Protein AF-A0A1I1QHD5-F1 (afdb_monomer_lite)

pLDDT: mean 70.61, std 13.57, range [40.72, 85.62]

Sequence (86 aa):
MRLVNTSGRGVLCLAGDVDPSVVADFHARYGREPVPVDAVDTGSVTRLSDAALDLVLDHVRAGELRGREVPVLRTPRPVAGSTQEG

Secondary structure (DSSP, 8-state):
---B--TTT--EEEEEEE-HHHHHHHHHHH-SS----S-EEEEEEEEE-HHHHHHHHHHHHHHHTTT----EE-------------

Radius of gyration: 13.46 Å; chains: 1; bounding box: 42×27×31 Å

Organism: NCBI:txid1225127

Foldseek 3Di:
DDFDDPPDQAEREDAEADDVVNVVVCCVVPNPQQDAHQEYECLRYPHADPSNVVNVVNNQVNNVVVVHHYYYHNHNPPPPPPDDDD

Structure (mmCIF, N/CA/C/O backbone):
data_AF-A0A1I1QHD5-F1
#
_entry.id   AF-A0A1I1QHD5-F1
#
loop_
_atom_site.group_PDB
_atom_site.id
_atom_site.type_symbol
_atom_site.label_atom_id
_atom_site.label_alt_id
_atom_site.label_comp_id
_atom_site.label_asym_id
_atom_site.label_entity_id
_atom_site.label_seq_id
_atom_site.pdbx_PDB_ins_code
_atom_site.Cartn_x
_atom_site.Cartn_y
_atom_site.Cartn_z
_atom_site.occupancy
_atom_site.B_iso_or_equiv
_atom_site.auth_seq_id
_atom_site.auth_comp_id
_atom_site.auth_asym_id
_atom_site.auth_atom_id
_atom_site.pdbx_PDB_model_num
ATOM 1 N N . MET A 1 1 ? 0.712 -5.637 -14.236 1.00 48.00 1 MET A N 1
ATOM 2 C CA . MET A 1 1 ? 0.729 -5.353 -12.783 1.00 48.00 1 MET A CA 1
ATOM 3 C C . MET A 1 1 ? -0.150 -4.139 -12.511 1.00 48.00 1 MET A C 1
ATOM 5 O O . MET A 1 1 ? -0.141 -3.228 -13.333 1.00 48.00 1 MET A O 1
ATOM 9 N N . ARG A 1 2 ? -0.964 -4.131 -11.446 1.00 46.44 2 ARG A N 1
ATOM 10 C CA . ARG A 1 2 ? -1.929 -3.046 -11.176 1.00 46.44 2 ARG A CA 1
ATOM 11 C C . ARG A 1 2 ? -1.975 -2.733 -9.679 1.00 46.44 2 ARG A C 1
ATOM 13 O O . ARG A 1 2 ? -2.503 -3.532 -8.917 1.00 46.44 2 ARG A O 1
ATOM 20 N N . LEU A 1 3 ? -1.481 -1.559 -9.285 1.00 50.94 3 LEU A N 1
ATOM 21 C CA . LEU A 1 3 ? -1.791 -0.967 -7.982 1.00 50.94 3 LEU A CA 1
ATOM 22 C C . LEU A 1 3 ? -3.151 -0.269 -8.092 1.00 50.94 3 LEU A C 1
ATOM 24 O O . LEU A 1 3 ? -3.327 0.633 -8.917 1.00 50.94 3 LEU A O 1
ATOM 28 N N . VAL A 1 4 ? -4.131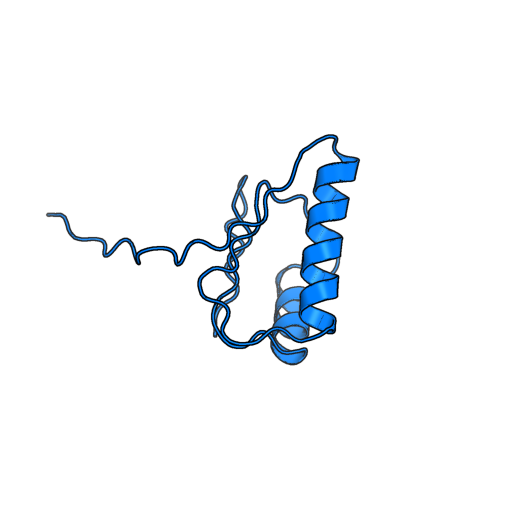 -0.724 -7.311 1.00 54.84 4 VAL A N 1
ATOM 29 C CA . VAL A 1 4 ? -5.481 -0.146 -7.287 1.00 54.84 4 VAL A CA 1
ATOM 30 C C . VAL A 1 4 ? -5.667 0.542 -5.945 1.00 54.84 4 VAL A C 1
ATOM 32 O O . VAL A 1 4 ? -5.892 -0.118 -4.936 1.00 54.84 4 VAL A O 1
ATOM 35 N N . ASN A 1 5 ? -5.568 1.870 -5.933 1.00 49.72 5 ASN A N 1
ATOM 36 C CA . ASN A 1 5 ? -6.043 2.667 -4.811 1.00 49.72 5 ASN A CA 1
ATOM 37 C C . ASN A 1 5 ? -7.544 2.887 -5.033 1.00 49.72 5 ASN A C 1
ATOM 39 O O . ASN A 1 5 ? -7.937 3.645 -5.919 1.00 49.72 5 ASN A O 1
ATOM 43 N N . THR A 1 6 ? -8.401 2.166 -4.311 1.00 52.53 6 THR A N 1
ATOM 44 C CA . THR A 1 6 ? -9.831 2.496 -4.300 1.00 52.53 6 THR A CA 1
ATOM 45 C C . THR A 1 6 ? -10.020 3.672 -3.347 1.00 52.53 6 THR A C 1
ATOM 47 O O . THR A 1 6 ? -10.248 3.492 -2.150 1.00 52.53 6 THR A O 1
ATOM 50 N N . SER A 1 7 ? -9.848 4.882 -3.870 1.00 46.56 7 SER A N 1
ATOM 51 C CA . SER A 1 7 ? -10.021 6.130 -3.139 1.00 46.56 7 SER A CA 1
ATOM 52 C C . SER A 1 7 ? -11.481 6.285 -2.702 1.00 46.56 7 SER A C 1
ATOM 54 O O . SER A 1 7 ? -12.399 6.366 -3.514 1.00 46.56 7 SER A O 1
ATOM 56 N N . GLY A 1 8 ? -11.694 6.285 -1.384 1.00 43.28 8 GLY A N 1
ATOM 57 C CA . GLY A 1 8 ? -13.019 6.464 -0.782 1.00 43.28 8 GLY A CA 1
ATOM 58 C C . GLY A 1 8 ? -13.180 6.019 0.678 1.00 43.28 8 GLY A C 1
ATOM 59 O O . GLY A 1 8 ? -14.271 6.225 1.199 1.00 43.28 8 GLY A O 1
ATOM 60 N N . ARG A 1 9 ? -12.120 5.462 1.309 1.00 57.44 9 ARG A N 1
ATOM 61 C CA . ARG A 1 9 ? -12.012 4.682 2.588 1.00 57.44 9 ARG A CA 1
ATOM 62 C C . ARG A 1 9 ? -11.359 3.290 2.373 1.00 57.44 9 ARG A C 1
ATOM 64 O O . ARG A 1 9 ? -11.592 2.343 3.111 1.00 57.44 9 ARG A O 1
ATOM 71 N N . GLY A 1 10 ? -10.619 3.109 1.275 1.00 66.19 10 GLY A N 1
ATOM 72 C CA . GLY A 1 10 ? -10.328 1.794 0.703 1.00 66.19 10 GLY A CA 1
ATOM 73 C C . GLY A 1 10 ? -8.929 1.257 0.988 1.00 66.19 10 GLY A C 1
ATOM 74 O O . GLY A 1 10 ? -7.937 1.978 0.976 1.00 66.19 10 GLY A O 1
ATOM 75 N N . VAL A 1 11 ? -8.894 -0.050 1.214 1.00 70.50 11 VAL A N 1
ATOM 76 C CA . VAL A 1 11 ? -7.717 -0.882 1.463 1.00 70.50 11 VAL A CA 1
ATOM 77 C C . VAL A 1 11 ? -6.664 -0.733 0.355 1.00 70.50 11 VAL A C 1
ATOM 79 O O . VAL A 1 11 ? -6.984 -0.895 -0.826 1.00 70.50 11 VAL A O 1
ATOM 82 N N . LEU A 1 12 ? -5.399 -0.497 0.718 1.00 77.19 12 LEU A N 1
ATOM 83 C CA . LEU A 1 12 ? -4.268 -0.535 -0.214 1.00 77.19 12 LEU A CA 1
ATOM 84 C C . LEU A 1 12 ? -3.996 -1.986 -0.617 1.00 77.19 12 LEU A C 1
ATOM 86 O O . LEU A 1 12 ? -3.402 -2.734 0.150 1.00 77.19 12 LEU A O 1
ATOM 90 N N . CYS A 1 13 ? -4.436 -2.393 -1.807 1.00 73.81 13 CYS A N 1
ATOM 91 C CA . CYS A 1 13 ? -4.244 -3.761 -2.287 1.00 73.81 13 CYS A CA 1
ATOM 92 C C . CYS A 1 13 ? -2.971 -3.865 -3.132 1.00 73.81 13 CYS A C 1
ATOM 94 O O . CYS A 1 13 ? -2.887 -3.283 -4.218 1.00 73.81 13 CYS A O 1
ATOM 96 N N . LEU A 1 14 ? -2.007 -4.639 -2.644 1.00 77.50 14 LEU A N 1
ATOM 97 C CA . LEU A 1 14 ? -0.778 -4.989 -3.340 1.00 77.50 14 LEU A CA 1
ATOM 98 C C . LEU A 1 14 ? -0.890 -6.408 -3.907 1.00 77.50 14 LEU A C 1
ATOM 100 O O . LEU A 1 14 ? -1.316 -7.343 -3.227 1.00 77.50 14 LEU A O 1
ATOM 104 N N . ALA A 1 15 ? -0.504 -6.571 -5.170 1.00 78.00 15 ALA A N 1
ATOM 105 C CA . ALA A 1 15 ? -0.548 -7.853 -5.859 1.00 78.00 15 ALA A CA 1
ATOM 106 C C . ALA A 1 15 ? 0.629 -7.999 -6.827 1.00 78.00 15 ALA A C 1
ATOM 108 O O . ALA A 1 15 ? 0.961 -7.056 -7.549 1.00 78.00 15 ALA A O 1
ATOM 109 N N . GLY A 1 16 ? 1.201 -9.202 -6.877 1.00 78.56 16 GLY A N 1
ATOM 110 C CA . GLY A 1 16 ? 2.332 -9.550 -7.731 1.00 78.56 16 GLY A CA 1
ATOM 111 C C . GLY A 1 16 ? 3.688 -9.123 -7.167 1.00 78.56 16 GLY A C 1
ATOM 112 O O . GLY A 1 16 ? 3.878 -9.070 -5.951 1.00 78.56 16 GLY A O 1
ATOM 113 N N . ASP A 1 17 ? 4.640 -8.879 -8.066 1.00 81.31 17 ASP A N 1
ATOM 114 C CA . ASP A 1 17 ? 5.967 -8.348 -7.746 1.00 81.31 17 ASP A CA 1
ATOM 115 C C . ASP A 1 17 ? 5.876 -6.822 -7.642 1.00 81.31 17 ASP A C 1
ATOM 117 O O . ASP A 1 17 ? 5.460 -6.154 -8.594 1.00 81.31 17 ASP A O 1
ATOM 121 N N . VAL A 1 18 ? 6.190 -6.287 -6.462 1.00 80.19 18 VAL A N 1
ATOM 122 C CA . VAL A 1 18 ? 6.165 -4.849 -6.191 1.00 80.19 18 VAL A CA 1
ATOM 123 C C . VAL A 1 18 ? 7.600 -4.345 -6.107 1.00 80.19 18 VAL A C 1
ATOM 125 O O . VAL A 1 18 ? 8.230 -4.290 -5.043 1.00 80.19 18 VAL A O 1
ATOM 128 N N . ASP A 1 19 ? 8.114 -3.988 -7.275 1.00 82.31 19 ASP A N 1
ATOM 129 C CA . ASP A 1 19 ? 9.455 -3.456 -7.468 1.00 82.31 19 ASP A CA 1
ATOM 130 C C . ASP A 1 19 ? 9.469 -1.905 -7.477 1.00 82.31 19 ASP A C 1
ATOM 132 O O . ASP A 1 19 ? 8.412 -1.259 -7.503 1.00 82.31 19 ASP A O 1
ATOM 136 N N . PRO A 1 20 ? 10.656 -1.269 -7.456 1.00 82.25 20 PRO A N 1
ATOM 137 C CA . PRO A 1 20 ? 10.769 0.188 -7.423 1.00 82.25 20 PRO A CA 1
ATOM 138 C C . PRO A 1 20 ? 10.135 0.915 -8.622 1.00 82.25 20 PRO A C 1
ATOM 140 O O . PRO A 1 20 ? 9.721 2.065 -8.477 1.00 82.25 20 PRO A O 1
ATOM 143 N N . SER A 1 21 ? 10.031 0.280 -9.795 1.00 83.00 21 SER A N 1
ATOM 144 C CA . SER A 1 21 ? 9.364 0.867 -10.967 1.00 83.00 21 SER A CA 1
ATOM 145 C C . SER A 1 21 ? 7.853 0.969 -10.759 1.00 83.00 21 SER A C 1
ATOM 147 O O . SER A 1 21 ? 7.254 1.997 -11.070 1.00 83.00 21 SER A O 1
ATOM 149 N N . VAL A 1 22 ? 7.254 -0.033 -10.109 1.00 82.75 22 VAL A N 1
ATOM 150 C CA . VAL A 1 22 ? 5.835 -0.023 -9.732 1.00 82.75 22 VAL A CA 1
ATOM 151 C C . VAL A 1 22 ? 5.548 1.076 -8.703 1.00 82.75 22 VAL A C 1
ATOM 153 O O . VAL A 1 22 ? 4.520 1.752 -8.784 1.00 82.75 22 VAL A O 1
ATOM 156 N N . VAL A 1 23 ? 6.469 1.298 -7.759 1.00 81.25 23 VAL A N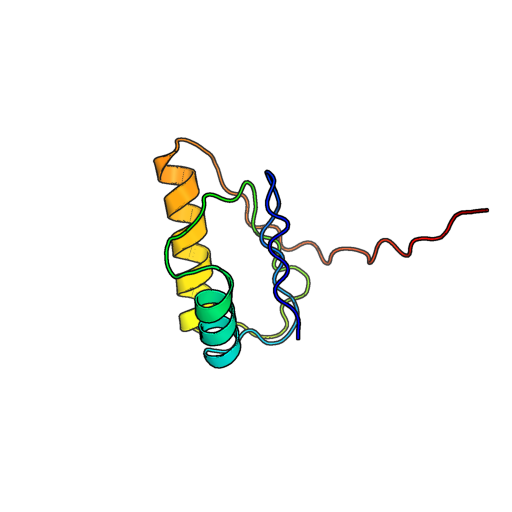 1
ATOM 157 C CA . VAL A 1 23 ? 6.394 2.403 -6.785 1.00 81.25 23 VAL A CA 1
ATOM 158 C C . VAL A 1 23 ? 6.502 3.763 -7.483 1.00 81.25 23 VAL A C 1
ATOM 160 O O . VAL A 1 23 ? 5.740 4.681 -7.174 1.00 81.25 23 VAL A O 1
ATOM 163 N N . ALA A 1 24 ? 7.413 3.903 -8.449 1.00 83.12 24 ALA A N 1
ATOM 164 C CA . ALA A 1 24 ? 7.564 5.132 -9.225 1.00 83.12 24 ALA A CA 1
ATOM 165 C C . ALA A 1 24 ? 6.301 5.455 -10.043 1.00 83.12 24 ALA A C 1
ATOM 167 O O . ALA A 1 24 ? 5.824 6.590 -10.004 1.00 83.12 24 ALA A O 1
ATOM 168 N N . ASP A 1 25 ? 5.709 4.456 -10.701 1.00 82.31 25 ASP A N 1
ATOM 169 C CA . ASP A 1 25 ? 4.444 4.595 -11.431 1.00 82.31 25 ASP A CA 1
ATOM 170 C C . ASP A 1 25 ? 3.279 4.984 -10.511 1.00 82.31 25 ASP A C 1
ATOM 172 O O . ASP A 1 25 ? 2.412 5.778 -10.891 1.00 82.31 25 ASP A O 1
ATOM 176 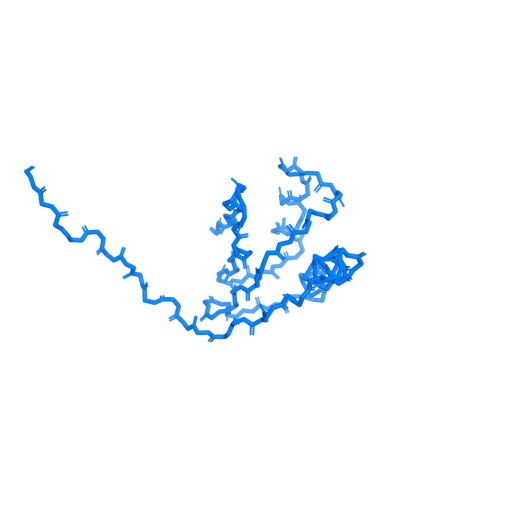N N . PHE A 1 26 ? 3.243 4.443 -9.289 1.00 78.31 26 PHE A N 1
ATOM 177 C CA . PHE A 1 26 ? 2.246 4.819 -8.290 1.00 78.31 26 PHE A CA 1
ATOM 178 C C . PHE A 1 26 ? 2.382 6.292 -7.896 1.00 78.31 26 PHE A C 1
ATOM 180 O O . PHE A 1 26 ? 1.400 7.032 -7.968 1.00 78.31 26 PHE A O 1
ATOM 187 N N . HIS A 1 27 ? 3.596 6.740 -7.567 1.00 82.19 27 HIS A N 1
ATOM 188 C CA . HIS A 1 27 ? 3.855 8.145 -7.255 1.00 82.19 27 HIS A CA 1
ATOM 189 C C . HIS A 1 27 ? 3.544 9.077 -8.428 1.00 82.19 27 HIS A C 1
ATOM 191 O O . HIS A 1 27 ? 3.028 10.172 -8.217 1.00 82.19 27 HIS A O 1
ATOM 197 N N . ALA A 1 28 ? 3.812 8.647 -9.663 1.00 81.12 28 ALA A N 1
ATOM 198 C CA . ALA A 1 28 ? 3.487 9.425 -10.853 1.00 81.12 28 ALA A CA 1
ATOM 199 C C . ALA A 1 28 ? 1.970 9.603 -11.047 1.00 81.12 28 ALA A C 1
ATOM 201 O O . ALA A 1 28 ? 1.534 10.635 -11.552 1.00 81.12 28 ALA A O 1
ATOM 202 N N . ARG A 1 29 ? 1.156 8.617 -10.645 1.00 77.62 29 ARG A N 1
ATOM 203 C CA . ARG A 1 29 ? -0.309 8.648 -10.811 1.00 77.62 29 ARG A CA 1
ATOM 204 C C . ARG A 1 29 ? -1.058 9.295 -9.653 1.00 77.62 29 ARG A C 1
ATOM 206 O O . ARG A 1 29 ? -2.052 9.971 -9.893 1.00 77.62 29 ARG A O 1
ATOM 213 N N . TYR A 1 30 ? -0.622 9.052 -8.421 1.00 73.38 30 TYR A N 1
ATOM 214 C CA . TYR A 1 30 ? -1.352 9.446 -7.210 1.00 73.38 30 TYR A CA 1
ATOM 215 C C . TYR A 1 30 ? -0.634 10.526 -6.394 1.00 73.38 30 TYR A C 1
ATOM 217 O O . TYR A 1 30 ? -1.181 11.015 -5.409 1.00 73.38 30 TYR A O 1
ATOM 225 N N . GLY A 1 31 ? 0.562 10.934 -6.819 1.00 75.38 31 GLY A N 1
ATOM 226 C CA . GLY A 1 31 ? 1.416 11.832 -6.060 1.00 75.38 31 GLY A CA 1
ATOM 227 C C . GLY A 1 31 ? 2.223 11.096 -4.993 1.00 75.38 31 GLY A C 1
ATOM 228 O O . GLY A 1 31 ? 2.064 9.900 -4.751 1.00 75.38 31 GLY A O 1
ATOM 229 N N . ARG A 1 32 ? 3.140 11.835 -4.368 1.00 73.19 32 ARG A N 1
ATOM 230 C CA . ARG A 1 32 ? 4.040 11.321 -3.325 1.00 73.19 32 ARG A CA 1
ATOM 231 C C . ARG A 1 3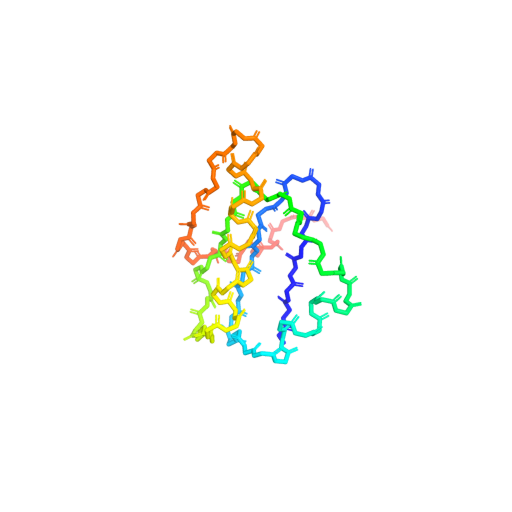2 ? 3.505 11.528 -1.910 1.00 73.19 32 ARG A C 1
ATOM 233 O O . ARG A 1 32 ? 4.171 11.156 -0.953 1.00 73.19 32 ARG A O 1
ATOM 240 N N . GLU A 1 33 ? 2.353 12.178 -1.776 1.00 70.75 33 GLU A N 1
ATOM 241 C CA . GLU A 1 33 ? 1.774 12.473 -0.472 1.00 70.75 33 GLU A CA 1
ATOM 242 C C . GLU A 1 33 ? 1.008 11.244 0.040 1.00 70.75 33 GLU A C 1
ATOM 244 O O . GLU A 1 33 ? 0.053 10.815 -0.616 1.00 70.75 33 GLU A O 1
ATOM 249 N N . PRO A 1 34 ? 1.417 10.645 1.176 1.00 67.25 34 PRO A N 1
ATOM 250 C CA . PRO A 1 34 ? 0.772 9.449 1.692 1.00 67.25 34 PRO A CA 1
ATOM 251 C C . PRO A 1 34 ? -0.641 9.785 2.172 1.00 67.25 34 PRO A C 1
ATOM 253 O O . PRO A 1 34 ? -0.854 10.542 3.124 1.00 67.25 34 PRO A O 1
ATOM 256 N N . VAL A 1 35 ? -1.629 9.200 1.500 1.00 70.69 35 VAL A N 1
ATOM 257 C CA . VAL A 1 35 ? -3.035 9.313 1.889 1.00 70.69 35 VAL A CA 1
ATOM 258 C C . VAL A 1 35 ? -3.315 8.253 2.958 1.00 70.69 35 VAL A C 1
ATOM 260 O O . VAL A 1 35 ? -2.926 7.100 2.770 1.00 70.69 35 VAL A O 1
ATOM 263 N N . PRO A 1 36 ? -3.986 8.590 4.076 1.00 67.56 36 PRO A N 1
ATOM 264 C CA . PRO A 1 36 ? -4.341 7.595 5.082 1.00 67.56 36 PRO A CA 1
ATOM 265 C C . PRO A 1 36 ? -5.242 6.517 4.467 1.00 67.56 36 PRO A C 1
ATOM 267 O O . PRO A 1 36 ? -6.261 6.828 3.843 1.00 67.56 36 PRO A O 1
ATOM 270 N N . VAL A 1 37 ? -4.869 5.255 4.670 1.00 75.25 37 VAL A N 1
ATOM 271 C CA . VAL A 1 37 ? -5.643 4.078 4.252 1.00 75.25 37 VAL A CA 1
ATOM 272 C C . VAL A 1 37 ? -6.208 3.374 5.479 1.00 75.25 37 VAL A C 1
ATOM 274 O O . VAL A 1 37 ? -5.592 3.397 6.539 1.00 75.25 37 VAL A O 1
ATOM 277 N N . ASP A 1 38 ? -7.377 2.746 5.347 1.00 74.19 38 ASP A N 1
ATOM 278 C CA . ASP A 1 38 ? -8.013 2.036 6.466 1.00 74.19 38 ASP A CA 1
ATOM 279 C C . ASP A 1 38 ? -7.460 0.604 6.650 1.00 74.19 38 ASP A C 1
ATOM 281 O O . ASP A 1 38 ? -7.650 0.016 7.706 1.00 74.19 38 ASP A O 1
ATOM 285 N N . ALA A 1 39 ? -6.776 0.030 5.650 1.00 75.38 39 ALA A N 1
ATOM 286 C CA . ALA A 1 39 ? -6.039 -1.239 5.752 1.00 75.38 39 ALA A CA 1
ATOM 287 C C . ALA A 1 39 ? -5.057 -1.403 4.577 1.00 75.38 39 ALA A C 1
ATOM 289 O O . ALA A 1 39 ? -5.191 -0.729 3.551 1.00 75.38 39 ALA A O 1
ATOM 290 N N . VAL A 1 40 ? -4.118 -2.345 4.685 1.00 81.06 40 VAL A N 1
ATOM 291 C CA . VAL A 1 40 ? -3.220 -2.761 3.592 1.00 81.06 40 VAL A CA 1
ATOM 292 C C . VAL A 1 40 ? -3.404 -4.254 3.336 1.00 81.06 40 VAL A C 1
ATOM 294 O O . VAL A 1 40 ? -3.208 -5.050 4.242 1.00 81.06 40 VAL A O 1
ATOM 297 N N . ASP A 1 41 ? -3.758 -4.654 2.118 1.00 79.94 41 ASP A N 1
ATOM 298 C CA . ASP A 1 41 ? -3.844 -6.057 1.704 1.00 79.94 41 ASP A CA 1
ATOM 299 C C . ASP A 1 41 ? -2.599 -6.450 0.904 1.00 79.94 41 ASP A C 1
ATOM 301 O O . ASP A 1 41 ? -2.300 -5.877 -0.143 1.00 79.94 41 ASP A O 1
ATOM 305 N N . THR A 1 42 ? -1.874 -7.442 1.417 1.00 77.69 42 THR A N 1
ATOM 306 C CA . THR A 1 42 ? -0.647 -8.001 0.833 1.00 77.69 42 THR A CA 1
ATOM 307 C C . THR A 1 42 ? -0.795 -9.466 0.430 1.00 77.69 42 THR A C 1
ATOM 309 O O . THR A 1 42 ? 0.181 -10.091 0.020 1.00 77.69 42 THR A O 1
ATOM 312 N N . GLY A 1 43 ? -1.995 -10.050 0.520 1.00 72.44 43 GLY A N 1
ATOM 313 C CA . GLY A 1 43 ? -2.186 -11.492 0.348 1.00 72.44 43 GLY A CA 1
ATOM 314 C C . GLY A 1 43 ? -1.930 -12.025 -1.063 1.00 72.44 43 GLY A C 1
ATOM 315 O O . GLY A 1 43 ? -1.857 -13.235 -1.253 1.00 72.44 43 GLY A O 1
ATOM 316 N N . SER A 1 44 ? -1.788 -11.141 -2.052 1.00 72.31 44 SER A N 1
ATOM 317 C CA . SER A 1 44 ? -1.428 -11.495 -3.432 1.00 72.31 44 SER A CA 1
ATOM 318 C C . SER A 1 44 ? -0.009 -11.061 -3.816 1.00 72.31 44 SER A C 1
ATOM 320 O O . SER A 1 44 ? 0.348 -11.133 -4.992 1.00 72.31 44 SER A O 1
ATOM 322 N N . VAL A 1 45 ? 0.797 -10.574 -2.867 1.00 79.62 45 VAL A N 1
ATOM 323 C CA . VAL A 1 45 ? 2.183 -10.156 -3.115 1.00 79.62 45 VAL A CA 1
ATOM 324 C C . VAL A 1 45 ? 3.073 -11.387 -3.229 1.00 79.62 45 VAL A C 1
ATOM 326 O O . VAL A 1 45 ? 3.137 -12.211 -2.321 1.00 79.62 45 VAL A O 1
ATOM 329 N N . THR A 1 46 ? 3.790 -11.500 -4.343 1.00 76.94 46 THR A N 1
ATOM 330 C CA . THR A 1 46 ? 4.757 -12.582 -4.571 1.00 76.94 46 THR A CA 1
ATOM 331 C C . THR A 1 46 ? 6.184 -12.152 -4.245 1.00 76.94 46 THR A C 1
ATOM 333 O O . THR A 1 46 ? 6.996 -12.989 -3.857 1.00 76.94 46 THR A O 1
ATOM 336 N N . ARG A 1 47 ? 6.491 -10.855 -4.383 1.00 77.31 47 ARG A N 1
ATOM 337 C CA . ARG A 1 47 ? 7.773 -10.229 -4.032 1.00 77.31 47 ARG A CA 1
ATOM 338 C C . ARG A 1 47 ? 7.559 -8.765 -3.657 1.00 77.31 47 ARG A C 1
ATOM 340 O O . ARG A 1 47 ? 6.732 -8.086 -4.258 1.00 77.31 47 ARG A O 1
ATOM 347 N N . LEU A 1 48 ? 8.304 -8.302 -2.658 1.00 79.50 48 LEU A N 1
ATOM 348 C CA . LEU A 1 48 ? 8.261 -6.932 -2.160 1.00 79.50 48 LEU A CA 1
ATOM 349 C C . LEU A 1 48 ? 9.695 -6.398 -2.100 1.00 79.50 48 LEU A C 1
ATOM 351 O O . LEU A 1 48 ? 10.547 -7.010 -1.458 1.00 79.50 48 LEU A O 1
ATOM 355 N N . SER A 1 49 ? 9.959 -5.289 -2.785 1.00 82.75 49 SER A N 1
ATOM 356 C CA . SER A 1 49 ? 11.230 -4.564 -2.670 1.00 82.75 49 SER A CA 1
ATOM 357 C C . SER A 1 49 ? 11.263 -3.676 -1.421 1.00 82.75 49 SER A C 1
ATOM 359 O O . SER A 1 49 ? 10.210 -3.297 -0.908 1.00 82.75 49 SER A O 1
ATOM 361 N N . ASP A 1 50 ? 12.456 -3.279 -0.967 1.00 84.81 50 ASP A N 1
ATOM 362 C CA . ASP A 1 50 ? 12.604 -2.346 0.166 1.00 84.81 50 ASP A CA 1
ATOM 363 C C . ASP A 1 50 ? 11.858 -1.023 -0.086 1.00 84.81 50 ASP A C 1
ATOM 365 O O . ASP A 1 50 ? 11.150 -0.523 0.782 1.00 84.81 50 ASP A O 1
ATOM 369 N N . ALA A 1 51 ? 11.896 -0.517 -1.324 1.00 79.62 51 ALA A N 1
ATOM 370 C CA . ALA A 1 51 ? 11.153 0.682 -1.719 1.00 79.62 51 ALA A CA 1
ATOM 371 C C . ALA A 1 51 ? 9.624 0.506 -1.619 1.00 79.62 51 ALA A C 1
ATOM 373 O O . ALA A 1 51 ? 8.898 1.455 -1.323 1.00 79.62 51 ALA A O 1
ATOM 374 N N . ALA A 1 52 ? 9.118 -0.701 -1.880 1.00 79.88 52 ALA A N 1
ATOM 375 C CA . ALA A 1 52 ? 7.702 -1.013 -1.729 1.00 79.88 52 ALA A CA 1
ATOM 376 C C . ALA A 1 52 ? 7.303 -1.179 -0.255 1.00 79.88 52 ALA A C 1
ATOM 378 O O . ALA A 1 52 ? 6.181 -0.833 0.115 1.00 79.88 52 ALA A O 1
ATOM 379 N N . LEU A 1 53 ? 8.215 -1.672 0.587 1.00 83.12 53 LEU A N 1
ATOM 380 C CA . LEU A 1 53 ? 8.021 -1.722 2.033 1.00 83.12 53 LEU A CA 1
ATOM 381 C C . LEU A 1 53 ? 7.933 -0.314 2.631 1.00 83.12 53 LEU A C 1
ATOM 383 O O . LEU A 1 53 ? 6.994 -0.042 3.379 1.00 83.12 53 LEU A O 1
ATOM 387 N N . ASP A 1 54 ? 8.845 0.584 2.253 1.00 85.62 54 ASP A N 1
ATOM 388 C CA . ASP A 1 54 ? 8.825 1.985 2.691 1.00 85.62 54 ASP A CA 1
ATOM 389 C C . ASP A 1 54 ? 7.503 2.668 2.319 1.00 85.62 54 ASP A C 1
ATOM 391 O O . ASP A 1 54 ? 6.873 3.308 3.161 1.00 85.62 54 ASP A O 1
ATOM 395 N N . LEU A 1 55 ? 7.009 2.436 1.095 1.00 82.81 55 LEU A N 1
ATOM 396 C CA . LEU A 1 55 ? 5.709 2.946 0.654 1.00 82.81 55 LEU A CA 1
ATOM 397 C C . LEU A 1 55 ? 4.566 2.483 1.572 1.00 82.81 55 LEU A C 1
ATOM 399 O O . LEU A 1 55 ? 3.705 3.284 1.939 1.00 82.81 55 LEU A O 1
ATOM 403 N N . VAL A 1 56 ? 4.528 1.199 1.939 1.00 82.69 56 VAL A N 1
ATOM 404 C CA . VAL A 1 56 ? 3.497 0.659 2.843 1.00 82.69 56 VAL A CA 1
ATOM 405 C C . VAL A 1 56 ? 3.599 1.294 4.226 1.00 82.69 56 VAL A C 1
ATOM 407 O O . VAL A 1 56 ? 2.579 1.693 4.791 1.00 82.69 56 VAL A O 1
ATOM 410 N N . LEU A 1 57 ? 4.815 1.418 4.759 1.00 84.19 57 LEU A N 1
ATOM 411 C CA . LEU A 1 57 ? 5.057 2.011 6.072 1.00 84.19 57 LEU A CA 1
ATOM 412 C C . LEU A 1 57 ? 4.629 3.480 6.126 1.00 84.19 57 LEU A C 1
ATOM 414 O O . LEU A 1 57 ? 4.028 3.890 7.118 1.00 84.19 57 LEU A O 1
ATOM 418 N N . ASP A 1 58 ? 4.859 4.250 5.064 1.00 84.50 58 ASP A N 1
ATOM 419 C CA . ASP A 1 58 ? 4.422 5.647 4.983 1.00 84.50 58 ASP A CA 1
ATOM 420 C C . ASP A 1 58 ? 2.892 5.777 5.048 1.00 84.50 58 ASP A C 1
ATOM 422 O O . ASP A 1 58 ? 2.368 6.652 5.741 1.00 84.50 58 ASP A O 1
ATOM 426 N N . HIS A 1 59 ? 2.157 4.871 4.395 1.00 80.44 59 HIS A N 1
ATOM 427 C CA . HIS A 1 59 ? 0.690 4.861 4.435 1.00 80.44 59 HIS A CA 1
ATOM 428 C C . HIS A 1 59 ? 0.143 4.434 5.803 1.00 80.44 59 HIS A C 1
ATOM 430 O O . HIS A 1 59 ? -0.832 5.018 6.284 1.00 80.44 59 HIS A O 1
ATOM 436 N N . VAL A 1 60 ? 0.778 3.449 6.447 1.00 80.25 60 VAL A N 1
ATOM 437 C CA . VAL A 1 60 ? 0.427 3.020 7.811 1.00 80.25 60 VAL A CA 1
ATOM 438 C C . VAL A 1 60 ? 0.655 4.166 8.796 1.00 80.25 60 VAL A C 1
ATOM 440 O O . VAL A 1 60 ? -0.273 4.549 9.506 1.00 80.25 60 VAL A O 1
ATOM 443 N N . ARG A 1 61 ? 1.835 4.799 8.763 1.00 81.75 61 ARG A N 1
ATOM 444 C CA . ARG A 1 61 ? 2.161 5.954 9.616 1.00 81.75 61 ARG A CA 1
ATOM 445 C C . ARG A 1 61 ? 1.202 7.118 9.400 1.00 81.75 61 ARG A C 1
ATOM 447 O O . ARG A 1 61 ? 0.790 7.758 10.363 1.00 81.75 61 ARG A O 1
ATOM 454 N N . ALA A 1 62 ? 0.806 7.393 8.157 1.00 81.12 62 ALA A N 1
ATOM 455 C CA . ALA A 1 62 ? -0.177 8.434 7.862 1.00 81.12 62 ALA A CA 1
ATOM 456 C C . ALA A 1 62 ? -1.557 8.145 8.486 1.00 81.12 62 ALA A C 1
ATOM 458 O O . ALA A 1 62 ? -2.248 9.080 8.899 1.00 81.12 62 ALA A O 1
ATOM 459 N N . GLY A 1 63 ? -1.959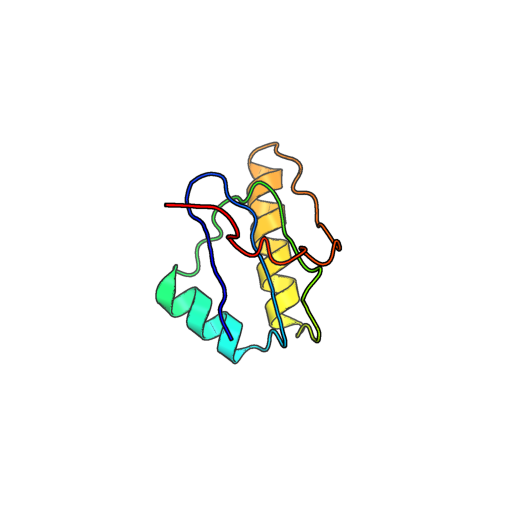 6.872 8.579 1.00 76.06 63 GLY A N 1
ATOM 460 C CA . GLY A 1 63 ? -3.169 6.448 9.290 1.00 76.06 63 GLY A CA 1
ATOM 461 C C . GLY A 1 63 ? -3.030 6.536 10.813 1.00 76.06 63 GLY A C 1
ATOM 462 O O . GLY A 1 63 ? -3.903 7.105 11.474 1.00 76.06 63 GLY A O 1
ATOM 463 N N . GLU A 1 64 ? -1.901 6.085 11.361 1.00 77.50 64 GLU A N 1
ATOM 464 C CA . GLU A 1 64 ? -1.593 6.158 12.797 1.00 77.50 64 GLU A CA 1
ATOM 465 C C . GLU A 1 64 ? -1.552 7.606 13.304 1.00 77.50 64 GLU A C 1
ATOM 467 O O . GLU A 1 64 ? -2.140 7.921 14.338 1.00 77.50 64 GLU A O 1
ATOM 472 N N . LEU A 1 65 ? -0.952 8.526 12.537 1.00 79.88 65 LEU A N 1
ATOM 473 C CA . LEU A 1 65 ? -0.942 9.967 12.834 1.00 79.88 65 LEU A CA 1
ATOM 474 C C . LEU A 1 65 ? -2.350 10.579 12.886 1.00 79.88 65 LEU A C 1
ATOM 476 O O . LEU A 1 65 ? -2.549 11.637 13.481 1.00 79.88 65 LEU A O 1
ATOM 480 N N . ARG A 1 66 ? -3.338 9.923 12.271 1.00 76.06 66 ARG A N 1
ATOM 481 C CA . ARG A 1 66 ? -4.756 10.306 12.310 1.00 76.06 66 ARG A CA 1
ATOM 482 C C . ARG A 1 66 ? -5.536 9.558 13.399 1.00 76.06 66 ARG A C 1
ATOM 484 O O . ARG A 1 66 ? -6.761 9.665 13.435 1.00 76.06 66 ARG A O 1
ATOM 491 N N . GLY A 1 67 ? -4.845 8.823 14.275 1.00 74.94 67 GLY A N 1
ATOM 492 C CA . GLY A 1 67 ? -5.431 8.046 15.367 1.00 74.94 67 GLY A CA 1
ATOM 493 C C . GLY A 1 67 ? -6.170 6.794 14.897 1.00 74.94 67 GLY A C 1
ATOM 494 O O . GLY A 1 67 ? -7.101 6.356 15.570 1.00 74.94 67 GLY A O 1
ATOM 495 N N . ARG A 1 68 ? -5.816 6.253 13.725 1.00 73.00 68 ARG A N 1
ATOM 496 C CA . ARG A 1 68 ? -6.426 5.043 13.165 1.00 73.00 68 ARG A CA 1
ATOM 497 C C . ARG A 1 68 ? -5.422 3.905 13.137 1.00 73.00 68 ARG A C 1
ATOM 499 O O . ARG A 1 68 ? -4.293 4.084 12.695 1.00 73.00 68 ARG A O 1
ATOM 506 N N . GLU A 1 69 ? -5.862 2.732 13.569 1.00 75.31 69 GLU A N 1
ATOM 507 C CA . GLU A 1 69 ? -5.104 1.497 13.401 1.00 75.31 69 GLU A CA 1
ATOM 508 C C . GLU A 1 69 ? -5.233 1.039 11.941 1.00 75.31 69 GLU A C 1
ATOM 510 O O . GLU A 1 69 ? -6.348 0.939 11.426 1.00 75.31 69 GLU A O 1
ATOM 515 N N . VAL A 1 70 ? -4.106 0.798 11.265 1.00 78.06 70 VAL A N 1
ATOM 516 C CA . VAL A 1 70 ? -4.077 0.362 9.860 1.00 78.06 70 VAL A CA 1
ATOM 517 C C . VAL A 1 70 ? -3.662 -1.111 9.806 1.00 78.06 70 VAL A C 1
ATOM 519 O O . VAL A 1 70 ? -2.466 -1.412 9.756 1.00 78.06 70 VAL A O 1
ATOM 522 N N . PRO A 1 71 ? -4.610 -2.065 9.835 1.00 78.19 71 PRO A N 1
ATOM 523 C CA . PRO A 1 71 ? -4.279 -3.481 9.787 1.00 78.19 71 PRO A CA 1
ATOM 524 C C . PRO A 1 71 ? -3.633 -3.867 8.451 1.00 78.19 71 PRO A C 1
ATOM 526 O O . PRO A 1 71 ? -4.108 -3.502 7.372 1.00 78.19 71 PRO A O 1
ATOM 529 N N . VAL A 1 72 ? -2.572 -4.676 8.529 1.00 76.12 72 VAL A N 1
ATOM 530 C CA . VAL A 1 72 ? -1.950 -5.327 7.369 1.00 76.12 72 VAL A CA 1
ATOM 531 C C . VAL A 1 72 ? -2.535 -6.730 7.213 1.00 76.12 72 VAL A C 1
ATOM 533 O O . VAL A 1 72 ? -2.214 -7.653 7.963 1.00 76.12 72 VAL A O 1
ATOM 536 N N . LEU A 1 73 ? -3.409 -6.894 6.226 1.00 75.12 73 LEU A N 1
ATOM 537 C CA . LEU A 1 73 ? -4.033 -8.154 5.853 1.00 75.12 73 LEU A CA 1
ATOM 538 C C . LEU A 1 73 ? -3.064 -8.969 4.984 1.00 75.12 73 LEU A C 1
ATOM 540 O O . LEU A 1 73 ? -2.505 -8.477 4.003 1.00 75.12 73 LEU A O 1
ATOM 544 N N . ARG A 1 74 ? -2.872 -10.243 5.340 1.00 65.56 74 ARG A N 1
ATOM 545 C CA . ARG A 1 74 ? -2.140 -11.239 4.528 1.00 65.56 74 ARG A CA 1
ATOM 546 C C . ARG A 1 74 ? -3.076 -12.244 3.858 1.00 65.56 74 ARG A C 1
ATOM 548 O O . ARG A 1 74 ? -2.644 -13.309 3.427 1.00 65.56 74 ARG A O 1
ATOM 555 N N . THR A 1 75 ? -4.372 -11.961 3.839 1.00 55.56 75 THR A N 1
ATOM 556 C CA . THR A 1 75 ? -5.369 -12.881 3.299 1.00 55.56 75 THR A CA 1
ATOM 557 C C . THR A 1 75 ? -5.278 -12.869 1.779 1.00 55.56 75 THR A C 1
ATOM 559 O O . THR A 1 75 ? -5.487 -11.800 1.208 1.00 55.56 75 THR A O 1
ATOM 562 N N . PRO A 1 76 ? -5.002 -13.995 1.094 1.00 48.88 76 PRO A N 1
ATOM 563 C CA . PRO A 1 76 ? -5.195 -14.047 -0.347 1.00 48.88 76 PRO A CA 1
ATOM 564 C C . PRO A 1 76 ? -6.648 -13.673 -0.603 1.00 48.88 76 PRO A C 1
ATOM 566 O O . PRO A 1 76 ? -7.561 -14.367 -0.152 1.00 48.88 76 PRO A O 1
ATOM 569 N N . ARG A 1 77 ? -6.871 -12.521 -1.235 1.00 49.31 77 ARG A N 1
ATOM 570 C CA . ARG A 1 77 ? -8.221 -12.081 -1.546 1.00 49.31 77 ARG A CA 1
ATOM 571 C C . ARG A 1 77 ? -8.780 -13.135 -2.501 1.00 49.31 77 ARG A C 1
ATOM 573 O O . ARG A 1 77 ? -8.211 -13.289 -3.586 1.00 49.31 77 ARG A O 1
ATOM 580 N N . PRO A 1 78 ? -9.833 -13.896 -2.140 1.00 42.12 78 PRO A N 1
ATOM 581 C CA . PRO A 1 78 ? -10.530 -14.651 -3.158 1.00 42.12 78 PRO A CA 1
ATOM 582 C C . PRO A 1 78 ? -10.947 -13.603 -4.178 1.00 42.12 78 PRO A C 1
ATOM 584 O O . PRO A 1 78 ? -11.541 -12.580 -3.818 1.00 42.12 78 PRO A O 1
ATOM 587 N N . VAL A 1 79 ? -10.539 -13.795 -5.432 1.00 47.28 79 VAL A N 1
ATOM 588 C CA . VAL A 1 79 ? -11.125 -13.035 -6.525 1.00 47.28 79 VAL A CA 1
ATOM 589 C C . VAL A 1 79 ? -12.622 -13.224 -6.343 1.00 47.28 79 VAL A C 1
ATOM 591 O O . VAL A 1 79 ? -13.130 -14.339 -6.447 1.00 47.28 79 VAL A O 1
ATOM 594 N N . ALA A 1 80 ? -13.322 -12.165 -5.939 1.00 50.69 80 ALA A N 1
ATOM 595 C CA . ALA A 1 80 ? -14.760 -12.140 -6.051 1.00 50.69 80 ALA A CA 1
ATOM 596 C C . ALA A 1 80 ? -14.984 -12.138 -7.558 1.00 50.69 80 ALA A C 1
ATOM 598 O O . ALA A 1 80 ? -15.006 -11.089 -8.197 1.00 50.69 80 ALA A O 1
ATOM 599 N N . GLY A 1 81 ? -14.990 -13.339 -8.142 1.00 42.56 81 GLY A N 1
ATOM 600 C CA . GLY A 1 81 ? -15.579 -13.555 -9.435 1.00 42.56 81 GLY A CA 1
ATOM 601 C C . GLY A 1 81 ? -16.971 -12.990 -9.291 1.00 42.56 81 GLY A C 1
ATOM 602 O O . GLY A 1 81 ? -17.761 -13.487 -8.489 1.00 42.56 81 GLY A O 1
ATOM 603 N N . SER A 1 82 ? -17.231 -11.900 -9.997 1.00 43.12 82 SER A N 1
ATOM 604 C CA . SER A 1 82 ? -18.571 -11.420 -10.262 1.00 43.12 82 SER 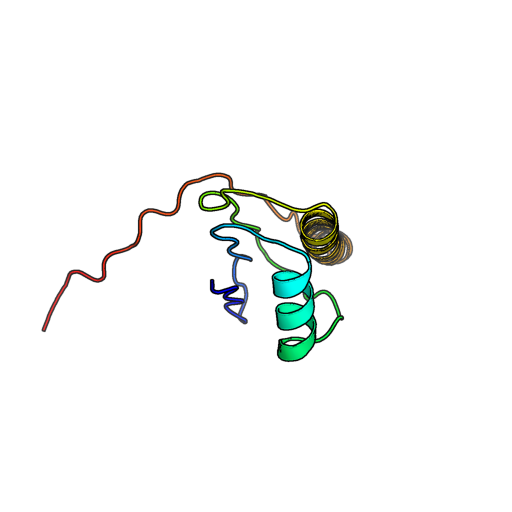A CA 1
ATOM 605 C C . SER A 1 82 ? -19.257 -12.521 -11.071 1.00 43.12 82 SER A C 1
ATOM 607 O O . SER A 1 82 ? -19.305 -12.490 -12.294 1.00 43.12 82 SER A O 1
ATOM 609 N N . THR A 1 83 ? -19.690 -13.572 -10.385 1.00 58.28 83 THR A N 1
ATOM 610 C CA . THR A 1 83 ? -20.836 -14.350 -10.811 1.00 58.28 83 THR A CA 1
ATOM 611 C C . THR A 1 83 ? -22.039 -13.690 -10.171 1.00 58.28 83 THR A C 1
ATOM 613 O O . THR A 1 83 ? -22.031 -13.452 -8.963 1.00 58.28 83 THR A O 1
ATOM 616 N N . GLN A 1 84 ? -23.035 -13.465 -11.030 1.00 41.41 84 GLN A N 1
ATOM 617 C CA . GLN A 1 84 ? -24.448 -13.217 -10.761 1.00 41.41 84 GLN A CA 1
ATOM 618 C C . GLN A 1 84 ? -24.911 -11.774 -11.028 1.00 41.41 84 GLN A C 1
ATOM 620 O O . GLN A 1 84 ? -24.374 -10.844 -10.442 1.00 41.41 84 GLN A O 1
ATOM 625 N N . GLU A 1 85 ? -25.917 -11.471 -11.855 1.00 40.72 85 GLU A N 1
ATOM 626 C CA . GLU A 1 85 ? -26.719 -12.165 -12.886 1.00 40.72 85 GLU A CA 1
ATOM 627 C C . GLU A 1 85 ? -27.540 -11.070 -13.599 1.00 40.72 85 GLU A C 1
ATOM 629 O O . GLU A 1 85 ? -27.801 -10.021 -12.999 1.00 40.72 85 GLU A O 1
ATOM 634 N N . GLY A 1 86 ? -27.960 -11.316 -14.844 1.00 44.50 86 GLY A N 1
ATOM 635 C CA . GLY A 1 86 ? -28.894 -10.467 -15.590 1.00 44.50 86 GLY A CA 1
ATOM 636 C C . GLY A 1 86 ? -28.823 -10.686 -17.089 1.00 44.50 86 GLY A C 1
ATOM 637 O O . GLY A 1 86 ? -28.014 -9.977 -17.723 1.00 44.50 86 GLY A O 1
#